Protein AF-G2FP23-F1 (afdb_monomer_lite)

Foldseek 3Di:
DDPVVQVVVVVVCQVVQVDADPVGGDDDDDDDD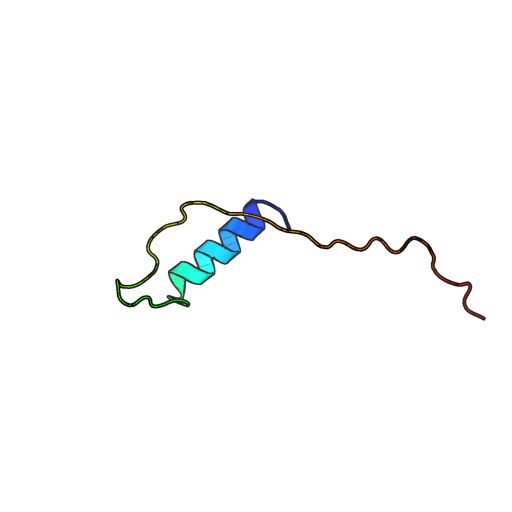DDDDDDDDPDDDPDD

Radius of gyration: 17.9 Å; chains: 1; bounding box: 51×16×36 Å

Sequence (48 aa):
MDQAQAEAVMDTIIQKNVFLTPSGELIEKRDIMIVGTATNDLYDPPQA

pLDDT: mean 85.56, std 5.91, range [69.62, 93.62]

Secondary structure (DSSP, 8-state):
--HHHHHHHHHHHHHTT--EETTEE------------------PPPP-

Structure (mmCIF, N/CA/C/O backbone):
data_AF-G2FP23-F1
#
_entry.id   AF-G2FP23-F1
#
loop_
_atom_site.group_PDB
_atom_site.id
_atom_site.type_symbol
_atom_site.label_atom_id
_atom_site.label_alt_id
_atom_site.label_comp_id
_atom_site.label_asym_id
_atom_site.label_entity_id
_atom_site.label_seq_id
_atom_site.pdbx_PDB_ins_code
_atom_site.Cartn_x
_atom_site.Cartn_y
_atom_site.Cartn_z
_atom_site.occupancy
_atom_site.B_iso_or_equiv
_atom_site.auth_seq_id
_atom_site.auth_comp_id
_atom_site.auth_asym_id
_atom_site.auth_atom_id
_atom_site.pdbx_PDB_model_num
ATOM 1 N N . MET A 1 1 ? 6.270 -0.442 -10.015 1.00 69.62 1 MET A N 1
ATOM 2 C CA . MET A 1 1 ? 5.122 -0.662 -9.125 1.00 69.62 1 MET A CA 1
ATOM 3 C C . MET A 1 1 ? 3.884 -0.636 -9.995 1.00 69.62 1 MET A C 1
ATOM 5 O O . MET A 1 1 ? 3.655 0.376 -10.647 1.00 69.62 1 MET A O 1
ATOM 9 N N . ASP A 1 2 ? 3.178 -1.754 -10.090 1.00 84.94 2 ASP A N 1
ATOM 10 C CA . ASP A 1 2 ? 1.925 -1.871 -10.842 1.00 84.94 2 ASP A CA 1
ATOM 11 C C . ASP A 1 2 ? 0.710 -1.935 -9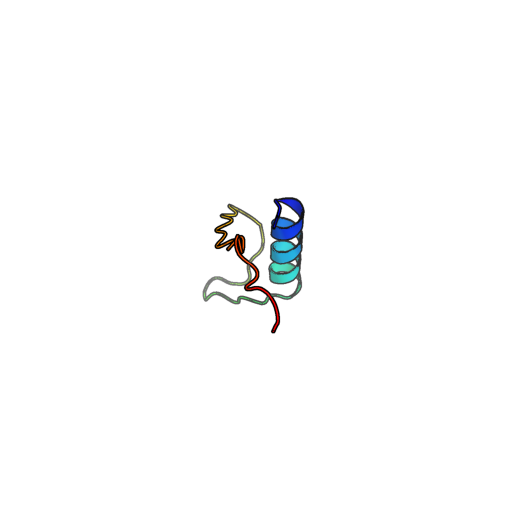.896 1.00 84.94 2 ASP A C 1
ATOM 13 O O . ASP A 1 2 ? 0.858 -1.919 -8.669 1.00 84.94 2 ASP A O 1
ATOM 17 N N . GLN A 1 3 ? -0.500 -1.964 -10.462 1.00 86.81 3 GLN A N 1
A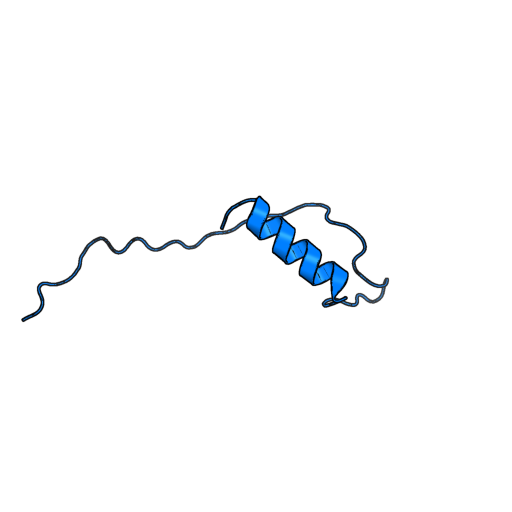TOM 18 C CA . GLN A 1 3 ? -1.745 -2.001 -9.691 1.00 86.81 3 GLN A CA 1
ATOM 19 C C . GLN A 1 3 ? -1.813 -3.218 -8.755 1.00 86.81 3 GLN A C 1
ATOM 21 O O . GLN A 1 3 ? -2.155 -3.065 -7.584 1.00 86.81 3 GLN A O 1
ATOM 26 N N . ALA A 1 4 ? -1.452 -4.410 -9.236 1.00 89.62 4 ALA A N 1
ATOM 27 C CA . ALA A 1 4 ? -1.540 -5.641 -8.452 1.00 89.62 4 ALA A CA 1
ATOM 28 C C . ALA A 1 4 ? -0.594 -5.609 -7.242 1.00 89.62 4 ALA A C 1
ATOM 30 O O . ALA A 1 4 ? -0.958 -6.016 -6.138 1.00 89.62 4 ALA A O 1
ATOM 31 N N . GLN A 1 5 ? 0.609 -5.065 -7.427 1.00 89.69 5 GLN A N 1
ATOM 32 C CA . GLN A 1 5 ? 1.559 -4.848 -6.340 1.00 89.69 5 GLN A CA 1
ATOM 33 C C . 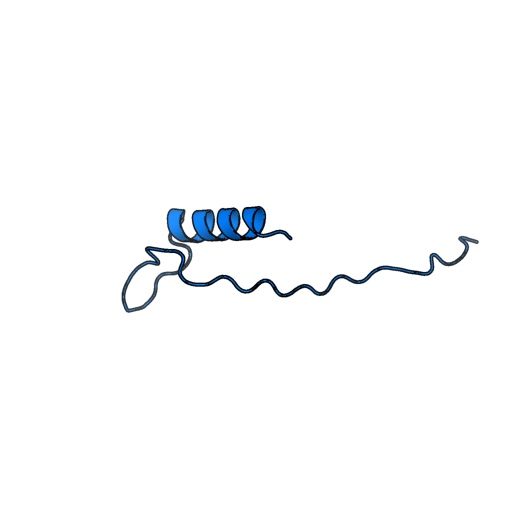GLN A 1 5 ? 1.032 -3.837 -5.316 1.00 89.69 5 GLN A C 1
ATOM 35 O O . GLN A 1 5 ? 1.196 -4.045 -4.115 1.00 89.69 5 GLN A O 1
ATOM 40 N N . ALA A 1 6 ? 0.386 -2.759 -5.769 1.00 89.69 6 ALA A N 1
ATOM 41 C CA . ALA A 1 6 ? -0.215 -1.777 -4.870 1.00 89.69 6 ALA A CA 1
ATOM 42 C C . ALA A 1 6 ? -1.359 -2.378 -4.045 1.00 89.69 6 ALA A C 1
ATOM 44 O O . ALA A 1 6 ? -1.423 -2.166 -2.834 1.00 89.69 6 ALA A O 1
ATOM 45 N N . GLU A 1 7 ? -2.211 -3.188 -4.669 1.00 92.06 7 GLU A N 1
ATOM 46 C CA . GLU A 1 7 ? -3.298 -3.884 -3.982 1.00 92.06 7 GLU A CA 1
ATOM 47 C C . GLU A 1 7 ? -2.779 -4.873 -2.933 1.00 92.06 7 GLU A C 1
ATOM 49 O O . GLU A 1 7 ? -3.255 -4.846 -1.800 1.00 92.06 7 GLU A O 1
ATOM 54 N N . ALA A 1 8 ? -1.755 -5.668 -3.255 1.00 93.62 8 ALA A N 1
ATOM 55 C CA . ALA A 1 8 ? -1.170 -6.630 -2.318 1.00 93.62 8 ALA A CA 1
ATOM 56 C C . ALA A 1 8 ? -0.553 -5.959 -1.075 1.00 93.62 8 ALA A C 1
ATOM 58 O O . ALA A 1 8 ? -0.643 -6.476 0.045 1.00 93.62 8 ALA A O 1
ATOM 59 N N . VAL A 1 9 ? 0.064 -4.787 -1.256 1.00 91.25 9 VAL A N 1
ATOM 60 C CA . VAL A 1 9 ? 0.580 -3.987 -0.137 1.00 91.25 9 VAL A CA 1
ATOM 61 C C . VAL A 1 9 ? -0.570 -3.490 0.738 1.00 91.25 9 VAL A C 1
ATOM 63 O O . VAL A 1 9 ? -0.504 -3.638 1.959 1.00 91.25 9 VAL A O 1
ATOM 66 N N . MET A 1 10 ? -1.639 -2.958 0.138 1.00 91.44 10 MET A N 1
ATOM 67 C CA . MET A 1 10 ? -2.814 -2.493 0.883 1.00 91.44 10 MET A CA 1
ATOM 68 C C . MET A 1 10 ? -3.512 -3.628 1.641 1.00 91.44 10 MET A C 1
ATOM 70 O O . MET A 1 10 ? -3.881 -3.445 2.800 1.00 91.44 10 MET A O 1
ATOM 74 N N . ASP A 1 11 ? -3.615 -4.814 1.042 1.00 92.69 11 ASP A N 1
ATOM 75 C CA . ASP A 1 11 ? -4.172 -5.996 1.705 1.00 92.69 11 ASP A CA 1
ATOM 76 C C . ASP A 1 11 ? -3.334 -6.395 2.923 1.00 92.69 11 ASP A C 1
ATOM 78 O O . ASP A 1 11 ? -3.874 -6.685 3.989 1.00 92.69 11 ASP A O 1
ATOM 82 N N . THR A 1 12 ? -2.005 -6.318 2.811 1.00 93.44 12 THR A N 1
ATOM 83 C CA . THR A 1 12 ? -1.100 -6.583 3.939 1.00 93.44 12 THR A CA 1
ATOM 84 C C . THR A 1 12 ? -1.267 -5.554 5.061 1.00 93.44 12 THR A C 1
ATOM 86 O O . THR A 1 12 ? -1.229 -5.916 6.237 1.00 93.44 12 THR A O 1
ATOM 89 N N . ILE A 1 13 ? -1.445 -4.274 4.716 1.00 91.62 13 ILE A N 1
ATOM 90 C CA . ILE A 1 13 ? -1.650 -3.180 5.678 1.00 91.62 13 ILE A CA 1
ATOM 91 C C . ILE A 1 13 ? -2.933 -3.396 6.484 1.00 91.62 13 ILE A C 1
ATOM 93 O O . ILE A 1 13 ? -2.904 -3.263 7.710 1.00 91.62 13 ILE A O 1
ATOM 97 N N . ILE A 1 14 ? -4.026 -3.753 5.803 1.00 91.44 14 ILE A N 1
ATOM 98 C CA . ILE A 1 14 ? -5.320 -4.049 6.427 1.00 91.44 14 ILE A CA 1
ATOM 99 C C . ILE A 1 14 ? -5.210 -5.318 7.273 1.00 91.44 14 ILE A C 1
ATOM 101 O O . ILE A 1 14 ? -5.488 -5.283 8.462 1.00 91.44 14 ILE A O 1
ATOM 105 N N . GLN A 1 15 ? -4.712 -6.423 6.712 1.00 92.81 15 GLN A N 1
ATOM 106 C CA . GLN A 1 15 ? -4.628 -7.706 7.419 1.00 92.81 15 GLN A CA 1
ATOM 107 C C . GLN A 1 15 ? -3.781 -7.633 8.697 1.00 92.81 15 GLN A C 1
ATOM 109 O O . GLN A 1 15 ? -4.027 -8.366 9.655 1.00 92.81 15 GLN A O 1
ATOM 114 N N . LYS A 1 16 ? -2.758 -6.775 8.711 1.00 91.94 16 LYS A N 1
ATOM 115 C CA . LYS A 1 16 ? -1.883 -6.586 9.872 1.00 91.94 16 LYS A CA 1
ATOM 116 C C . LYS A 1 16 ? -2.325 -5.455 10.799 1.00 91.94 16 LYS A C 1
ATOM 118 O O . LYS A 1 16 ? -1.610 -5.199 11.764 1.00 91.94 16 LYS A O 1
ATOM 123 N N . ASN A 1 17 ? -3.440 -4.777 10.517 1.00 87.56 17 ASN A N 1
ATOM 124 C CA . ASN A 1 17 ? -3.916 -3.618 11.275 1.00 87.56 17 ASN A CA 1
ATOM 125 C C . ASN A 1 17 ? -2.801 -2.597 11.544 1.00 87.56 17 ASN A C 1
ATOM 127 O O . ASN A 1 17 ? -2.639 -2.088 12.652 1.00 87.56 17 ASN A O 1
ATOM 131 N N . VAL A 1 18 ? -1.998 -2.311 10.512 1.00 87.25 18 VAL A N 1
ATOM 132 C CA . VAL A 1 18 ? -0.805 -1.455 10.647 1.00 87.25 18 VAL A CA 1
ATOM 133 C C . VAL A 1 18 ? -1.186 -0.030 11.059 1.00 87.25 18 VAL A C 1
ATOM 135 O O . VAL A 1 18 ? -0.419 0.640 11.747 1.00 87.25 18 VAL A O 1
ATOM 138 N N . PHE A 1 19 ? -2.383 0.422 10.677 1.00 86.06 19 PHE A N 1
ATOM 139 C CA . PHE A 1 19 ? -2.928 1.714 11.073 1.00 86.06 19 PHE A CA 1
ATOM 140 C C . PHE A 1 19 ? -4.184 1.541 11.925 1.00 86.06 19 PHE A C 1
ATOM 142 O O . PHE A 1 19 ? -5.213 1.058 11.456 1.00 86.06 19 PHE A O 1
ATOM 149 N N . LEU A 1 20 ? -4.098 2.017 13.165 1.00 86.50 20 LEU A N 1
ATOM 150 C CA . LEU A 1 20 ? -5.234 2.229 14.053 1.00 86.50 20 LEU A CA 1
ATOM 151 C C . LEU A 1 20 ? -5.563 3.716 14.065 1.00 86.50 20 LEU A C 1
ATOM 153 O O . LEU A 1 20 ? -4.740 4.549 14.447 1.00 86.50 20 LEU A O 1
ATOM 157 N N . THR A 1 21 ? -6.769 4.051 13.626 1.00 84.12 21 THR A N 1
ATOM 158 C CA . THR A 1 21 ? -7.286 5.417 13.694 1.00 84.12 21 THR A CA 1
ATOM 159 C C . THR A 1 21 ? -8.143 5.577 14.954 1.00 84.12 21 THR A C 1
ATOM 161 O O . THR A 1 21 ? -8.628 4.580 15.492 1.00 84.12 21 THR A O 1
ATOM 164 N N . PRO A 1 22 ? -8.408 6.809 15.428 1.00 88.69 22 PRO A N 1
ATOM 165 C CA . PRO A 1 22 ? -9.348 7.033 16.532 1.00 88.69 22 PRO A CA 1
ATOM 166 C C . PRO A 1 22 ? -10.754 6.464 16.275 1.00 88.69 22 PRO A C 1
ATOM 168 O O . PRO A 1 22 ? -11.495 6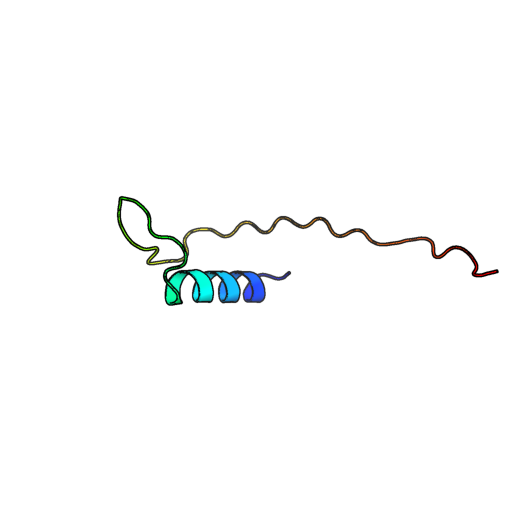.209 17.219 1.00 88.69 22 PRO A O 1
ATOM 171 N N . SER A 1 23 ? -11.120 6.269 15.006 1.00 87.62 23 SER A N 1
ATOM 172 C CA . SER A 1 23 ? -12.396 5.688 14.580 1.00 87.62 23 SER A CA 1
ATOM 173 C C . SER A 1 23 ? -12.335 4.172 14.352 1.00 87.62 23 SER A C 1
ATOM 175 O O . SER A 1 23 ? -13.347 3.591 13.974 1.00 87.62 23 SER A O 1
ATOM 177 N N . GLY A 1 24 ? -11.184 3.533 14.587 1.00 86.31 24 GLY A N 1
ATOM 178 C CA . GLY A 1 24 ? -10.979 2.095 14.421 1.00 86.31 24 GLY A CA 1
ATOM 179 C C . GLY A 1 24 ? -9.952 1.725 13.350 1.00 86.31 24 GLY A C 1
ATOM 180 O O . GLY A 1 24 ? -9.168 2.556 12.878 1.00 86.31 24 GLY A O 1
ATOM 181 N N . GLU A 1 25 ? -9.941 0.441 13.009 1.00 89.62 25 GLU A N 1
ATOM 182 C CA . GLU A 1 25 ? -9.037 -0.176 12.034 1.00 89.62 25 GLU A CA 1
ATOM 183 C C . GLU A 1 25 ? -9.468 0.130 10.592 1.00 89.62 25 GLU A C 1
ATOM 185 O O . GLU A 1 25 ? -10.623 0.467 10.318 1.00 89.62 25 GLU A O 1
ATOM 190 N N . LEU A 1 26 ? -8.531 0.006 9.652 1.00 89.12 26 LEU A N 1
ATOM 191 C CA . LEU A 1 26 ? -8.850 0.055 8.227 1.00 89.12 26 LEU A CA 1
ATOM 192 C C . LEU A 1 26 ? -9.564 -1.240 7.824 1.00 89.12 26 LEU A C 1
ATOM 194 O O . LEU A 1 26 ? -9.043 -2.318 8.078 1.00 89.12 26 LEU A O 1
ATOM 198 N N . ILE A 1 27 ? -10.725 -1.138 7.174 1.00 87.12 27 ILE A N 1
ATOM 199 C CA . ILE A 1 27 ? -11.554 -2.309 6.824 1.00 87.12 27 ILE A CA 1
ATOM 200 C C . ILE A 1 27 ? -11.638 -2.591 5.320 1.00 87.12 27 ILE A C 1
ATOM 202 O O . ILE A 1 27 ? -11.985 -3.701 4.927 1.00 87.12 27 ILE A O 1
ATOM 206 N N . GLU A 1 28 ? -11.327 -1.609 4.469 1.00 86.50 28 GLU A N 1
ATOM 207 C CA . GLU A 1 28 ? -11.452 -1.746 3.016 1.00 86.50 28 GLU A CA 1
ATOM 208 C C . GLU A 1 28 ? -10.485 -0.840 2.240 1.00 86.50 28 GLU A C 1
ATOM 210 O O . GLU A 1 28 ? -9.966 0.155 2.755 1.00 86.50 28 GLU A O 1
ATOM 215 N N . LYS A 1 29 ? -10.266 -1.188 0.968 1.00 89.81 29 LYS A N 1
ATOM 216 C CA . LYS A 1 29 ? -9.548 -0.368 -0.015 1.00 89.81 29 LYS A CA 1
ATOM 217 C C . LYS A 1 29 ? -10.556 0.570 -0.680 1.00 89.81 29 LYS A C 1
ATOM 219 O O . LYS A 1 29 ? -11.540 0.083 -1.228 1.00 89.81 29 LYS A O 1
ATOM 224 N N . ARG A 1 30 ? -10.316 1.888 -0.653 1.00 87.38 30 ARG A N 1
ATOM 225 C CA . ARG A 1 30 ? -11.203 2.870 -1.307 1.00 87.38 30 ARG A CA 1
ATOM 226 C C . ARG A 1 30 ? -10.626 3.400 -2.619 1.00 87.38 30 ARG A C 1
ATOM 228 O O . ARG A 1 30 ? -11.163 3.097 -3.671 1.00 87.38 30 ARG A O 1
ATOM 235 N N . ASP A 1 31 ? -9.516 4.127 -2.536 1.00 85.81 31 ASP A N 1
ATOM 236 C CA . ASP A 1 31 ? -8.751 4.629 -3.681 1.00 85.81 31 ASP A CA 1
ATOM 237 C C . ASP A 1 31 ? -7.261 4.363 -3.463 1.00 85.81 31 ASP A C 1
ATOM 239 O O . ASP A 1 31 ? -6.776 4.369 -2.327 1.00 85.81 31 ASP A O 1
ATOM 243 N N . ILE A 1 32 ? -6.530 4.146 -4.559 1.00 86.50 32 ILE A N 1
ATOM 244 C CA . ILE A 1 32 ? -5.083 3.920 -4.553 1.00 86.50 32 ILE A CA 1
ATOM 245 C C . ILE A 1 32 ? -4.438 4.897 -5.536 1.00 86.50 32 ILE A C 1
ATOM 247 O O . ILE A 1 32 ? -4.729 4.876 -6.729 1.00 86.50 32 ILE A O 1
ATOM 251 N N . MET A 1 33 ? -3.525 5.731 -5.037 1.00 86.56 33 MET A N 1
ATOM 252 C CA . MET A 1 33 ? -2.694 6.606 -5.863 1.00 86.56 33 MET A CA 1
ATOM 253 C C . MET A 1 33 ? -1.262 6.073 -5.887 1.00 86.56 33 MET A C 1
ATOM 255 O O . MET A 1 33 ? -0.628 5.937 -4.843 1.00 86.56 33 MET A O 1
ATOM 259 N N . ILE A 1 34 ? -0.744 5.798 -7.085 1.00 84.25 34 ILE A N 1
ATOM 260 C CA . ILE A 1 34 ? 0.641 5.363 -7.289 1.00 84.25 34 ILE A CA 1
ATOM 261 C C . ILE A 1 34 ? 1.447 6.568 -7.779 1.00 84.25 34 ILE A C 1
ATOM 263 O O . ILE A 1 34 ? 1.201 7.076 -8.871 1.00 84.25 34 ILE A O 1
ATOM 267 N N . VAL A 1 35 ? 2.417 7.020 -6.981 1.00 85.69 35 VAL A N 1
ATOM 268 C CA . VAL A 1 35 ? 3.366 8.078 -7.365 1.00 85.69 35 VAL A CA 1
ATOM 269 C C . VAL A 1 35 ? 4.751 7.457 -7.503 1.00 85.69 35 VAL A C 1
ATOM 271 O O . VAL A 1 35 ? 5.253 6.844 -6.564 1.00 85.69 35 VAL A O 1
ATOM 274 N N . GLY A 1 36 ? 5.359 7.590 -8.682 1.00 82.06 36 GLY A N 1
ATOM 275 C CA . GLY A 1 36 ? 6.678 7.035 -8.980 1.00 82.06 36 GLY A CA 1
ATOM 276 C C . GLY A 1 36 ? 7.72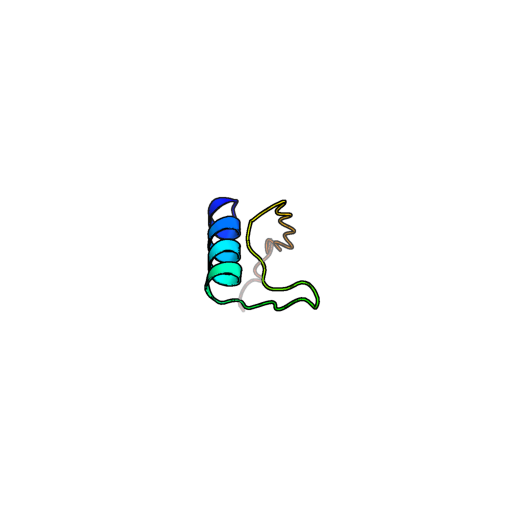4 8.118 -9.224 1.00 82.06 36 GLY A C 1
ATOM 277 O O . GLY A 1 36 ? 7.465 9.085 -9.932 1.00 82.06 36 GLY A O 1
ATOM 278 N N . THR A 1 37 ? 8.927 7.917 -8.689 1.00 82.69 37 THR A N 1
ATOM 279 C CA . THR A 1 37 ? 10.129 8.706 -9.001 1.00 82.69 37 THR A CA 1
ATOM 280 C C . THR A 1 37 ? 11.174 7.789 -9.628 1.00 82.69 37 THR A C 1
ATOM 282 O O . THR A 1 37 ? 12.222 7.519 -9.043 1.00 82.69 37 THR A O 1
ATOM 285 N N . ALA A 1 38 ? 10.844 7.208 -10.782 1.00 80.94 38 ALA A N 1
ATOM 286 C CA . ALA A 1 38 ? 11.796 6.381 -11.510 1.00 80.94 38 ALA A CA 1
ATOM 287 C C . ALA A 1 38 ? 12.870 7.284 -12.128 1.00 80.94 38 ALA A C 1
ATOM 289 O O . ALA A 1 38 ? 12.563 8.136 -12.962 1.00 80.94 38 ALA A O 1
ATOM 290 N N . THR A 1 39 ? 14.120 7.086 -11.720 1.00 81.81 39 THR A N 1
ATOM 291 C CA . THR A 1 39 ? 15.279 7.697 -12.368 1.00 81.81 39 THR A CA 1
ATOM 292 C C . THR A 1 39 ? 15.868 6.662 -13.311 1.00 81.81 39 THR A C 1
ATOM 294 O O . THR A 1 39 ? 16.406 5.655 -12.855 1.00 81.81 39 THR A O 1
ATOM 297 N N . ASN A 1 40 ? 15.749 6.894 -14.618 1.00 78.94 40 ASN A N 1
ATOM 298 C CA . ASN A 1 40 ? 16.522 6.134 -15.592 1.00 78.94 40 ASN A CA 1
ATOM 299 C C . ASN A 1 40 ? 17.899 6.772 -15.687 1.00 78.94 40 ASN A C 1
ATOM 301 O O . ASN A 1 40 ? 18.019 7.913 -16.135 1.00 78.94 40 ASN A O 1
ATOM 305 N N . ASP A 1 41 ? 18.916 6.036 -15.259 1.00 80.31 41 ASP A N 1
ATOM 306 C CA . ASP A 1 41 ? 20.288 6.401 -15.563 1.00 80.31 41 ASP A CA 1
ATOM 307 C C . ASP A 1 41 ? 20.509 6.269 -17.076 1.00 80.31 41 ASP A C 1
ATOM 309 O O . ASP A 1 41 ? 20.179 5.245 -17.678 1.00 80.31 41 ASP A O 1
ATOM 313 N N . LEU A 1 42 ? 20.978 7.346 -17.699 1.00 82.75 42 LEU A N 1
ATOM 314 C CA . LEU A 1 42 ? 21.203 7.423 -19.142 1.00 82.75 42 LEU A CA 1
ATOM 315 C C . LEU A 1 42 ? 22.693 7.387 -19.496 1.00 82.75 42 LEU A C 1
ATOM 317 O O . LEU A 1 42 ? 23.017 7.303 -20.680 1.00 82.75 42 LEU A O 1
ATOM 321 N N . TYR A 1 43 ? 23.589 7.470 -18.506 1.00 82.06 43 TYR A N 1
ATOM 322 C CA . TYR A 1 43 ? 25.024 7.568 -18.738 1.00 82.06 43 TYR A CA 1
ATOM 323 C C . TYR A 1 43 ? 25.809 6.820 -17.662 1.00 82.06 43 TYR A C 1
ATOM 325 O O . TYR A 1 43 ? 26.087 7.367 -16.599 1.00 82.06 43 TYR A O 1
ATOM 333 N N . ASP A 1 44 ? 26.289 5.625 -18.002 1.00 75.75 44 ASP A N 1
ATOM 334 C CA . ASP A 1 44 ? 27.408 5.028 -17.280 1.00 75.75 44 ASP A CA 1
ATOM 335 C C . ASP A 1 44 ? 28.705 5.739 -17.711 1.00 75.75 44 ASP A C 1
ATOM 337 O O . ASP A 1 44 ? 29.054 5.710 -18.900 1.00 75.75 44 ASP A O 1
ATOM 341 N N . PRO A 1 45 ? 29.442 6.408 -16.804 1.00 76.69 45 PRO A N 1
ATOM 342 C CA . PRO A 1 45 ? 30.752 6.939 -17.146 1.00 76.69 45 PRO A CA 1
ATOM 343 C C . PRO A 1 45 ? 31.690 5.778 -17.520 1.00 76.69 45 PRO A C 1
ATOM 345 O O . PRO A 1 45 ? 31.652 4.733 -16.864 1.00 76.69 45 PRO A O 1
ATOM 348 N N . PRO A 1 46 ? 32.552 5.933 -18.546 1.00 73.75 46 PRO A N 1
ATOM 349 C CA . PRO A 1 46 ? 33.535 4.909 -18.874 1.00 73.75 46 PRO A CA 1
ATOM 350 C C . PRO A 1 46 ? 34.399 4.627 -17.639 1.00 73.75 46 PRO A C 1
ATOM 352 O O . PRO A 1 46 ? 35.043 5.533 -17.106 1.00 73.75 46 PRO A O 1
ATOM 355 N N . GLN A 1 47 ? 34.375 3.381 -17.161 1.00 72.81 47 GLN A N 1
ATOM 356 C CA . GLN A 1 47 ? 35.249 2.935 -16.078 1.00 72.81 47 GLN A CA 1
ATOM 357 C C . GLN A 1 47 ? 36.703 2.994 -16.565 1.00 72.81 47 GLN A C 1
ATOM 359 O O . GLN A 1 47 ? 37.024 2.437 -17.617 1.00 72.81 47 GLN A O 1
ATOM 364 N N . ALA A 1 48 ? 37.533 3.736 -15.826 1.00 70.94 48 ALA A N 1
ATOM 365 C CA . ALA A 1 48 ? 38.956 3.954 -16.094 1.00 70.94 48 ALA A CA 1
ATOM 366 C C . ALA A 1 48 ? 39.818 2.721 -15.792 1.00 70.94 48 ALA A C 1
ATOM 368 O O . ALA A 1 48 ? 39.451 1.954 -14.870 1.00 70.94 48 ALA A O 1
#